Protein AF-A0AAD5L7L5-F1 (afdb_monomer_lite)

Secondary structure (DSSP, 8-state):
-------------------------TTS---GGGTTGGGPPPPPPPPHHHHHHHHHHHHTTTS-HHHHHHHHHTT-

Foldseek 3Di:
DDDDDDDDDDDDDDDDPPPVPCPPPPPPDPPPVCPCVVVDDDDDDDDPVVVLVVVLVVCVVPDDPVVSVVSVVVVD

Radius of gyration: 29.85 Å; chains: 1; bounding box: 49×62×43 Å

InterPro domains:
  IPR000542 Acyltransferase ChoActase/COT/CPT [PTHR22589] (28-72)
  IPR039551 Choline/Carnitine o-acyltransferase, domain 1 and 2 [PF00755] (43-72)
  IPR042572 Carnitine o-acyltransferase, N-terminal [G3DSA:1.10.275.20] (24-75)

Organism: Pythium insidiosum (NCBI:txid114742)

Sequence (76 aa):
MATASSDCSEQTSVGAPTSPRRGTTLAAAASVTFRHQSSLPTLPIPPLEETCRRYLESLRALQTPEEFAASQARQA

pLDDT: mean 74.9, std 20.7, range [37.5, 96.12]

Structure (mmCIF, N/CA/C/O backbone):
data_AF-A0AAD5L7L5-F1
#
_entry.id   AF-A0AAD5L7L5-F1
#
loop_
_atom_site.group_PDB
_atom_site.id
_atom_site.type_symbol
_atom_site.label_atom_id
_atom_site.label_alt_id
_atom_site.label_comp_id
_atom_site.label_asym_id
_atom_site.label_entity_id
_atom_site.label_seq_id
_atom_site.pdbx_PDB_ins_code
_atom_site.Cartn_x
_atom_site.Cartn_y
_atom_site.Cartn_z
_atom_site.occupancy
_atom_site.B_iso_or_equiv
_atom_site.auth_seq_id
_atom_site.auth_comp_id
_atom_site.auth_asym_id
_atom_site.auth_atom_id
_atom_site.pdbx_PDB_model_num
ATOM 1 N N . MET A 1 1 ? 23.412 56.638 13.933 1.00 37.50 1 MET A N 1
ATOM 2 C CA . MET A 1 1 ? 22.160 56.201 13.281 1.00 37.50 1 MET A CA 1
ATOM 3 C C . MET A 1 1 ? 22.422 56.072 11.791 1.00 37.50 1 MET A C 1
ATOM 5 O O . MET A 1 1 ? 23.132 56.907 11.251 1.00 37.50 1 MET A O 1
ATOM 9 N N . ALA A 1 2 ? 21.924 54.984 11.199 1.00 44.12 2 ALA A N 1
ATOM 10 C CA . ALA A 1 2 ? 21.983 54.624 9.779 1.00 44.12 2 ALA A CA 1
ATOM 11 C C . ALA A 1 2 ? 21.389 55.741 8.881 1.00 44.12 2 ALA A C 1
ATOM 13 O O . ALA A 1 2 ? 20.619 56.556 9.372 1.00 44.12 2 ALA A O 1
ATOM 14 N N . THR A 1 3 ? 21.691 55.881 7.591 1.00 44.62 3 THR A N 1
ATOM 15 C CA . THR A 1 3 ? 21.681 54.888 6.507 1.00 44.62 3 THR A CA 1
ATOM 16 C C . THR A 1 3 ? 22.501 55.436 5.330 1.00 44.62 3 THR A C 1
ATOM 18 O O . THR A 1 3 ? 22.453 56.630 5.042 1.00 44.62 3 THR A O 1
ATOM 21 N N . ALA A 1 4 ? 23.264 54.575 4.657 1.00 43.47 4 ALA A N 1
ATOM 22 C CA . ALA A 1 4 ? 23.830 54.890 3.352 1.00 43.47 4 ALA A CA 1
ATOM 23 C C . ALA A 1 4 ? 22.789 54.534 2.284 1.00 43.47 4 ALA A C 1
ATOM 25 O O . ALA A 1 4 ? 22.408 53.370 2.158 1.00 43.47 4 ALA A O 1
ATOM 26 N N . SER A 1 5 ? 22.338 55.531 1.527 1.00 50.75 5 SER A N 1
ATOM 27 C CA . SER A 1 5 ? 21.728 55.317 0.218 1.00 50.75 5 SER A CA 1
ATOM 28 C C . SER A 1 5 ? 22.825 54.879 -0.743 1.00 50.75 5 SER A C 1
ATOM 30 O O . SER A 1 5 ? 23.782 55.618 -0.960 1.00 50.75 5 SER A O 1
ATOM 32 N N . SER A 1 6 ? 22.688 53.692 -1.322 1.00 55.25 6 SER A N 1
ATOM 33 C CA . SER A 1 6 ? 23.428 53.321 -2.522 1.00 55.25 6 SER A CA 1
ATOM 34 C C . SER A 1 6 ? 22.421 52.754 -3.505 1.00 55.25 6 SER A C 1
ATOM 36 O O . SER A 1 6 ? 21.985 51.610 -3.400 1.00 55.25 6 SER A O 1
ATOM 38 N N . ASP A 1 7 ? 22.006 53.645 -4.395 1.00 50.34 7 ASP A N 1
ATOM 39 C CA . ASP A 1 7 ? 21.219 53.374 -5.583 1.00 50.34 7 ASP A CA 1
ATOM 40 C C . ASP A 1 7 ? 21.956 52.348 -6.454 1.00 50.34 7 ASP A C 1
ATOM 42 O O . ASP A 1 7 ? 23.157 52.471 -6.703 1.00 50.34 7 ASP A O 1
ATOM 46 N N . CYS A 1 8 ? 21.251 51.304 -6.875 1.00 41.53 8 CYS A N 1
ATOM 47 C CA . CYS A 1 8 ? 21.721 50.425 -7.931 1.00 41.53 8 CYS A CA 1
ATOM 48 C C . CYS A 1 8 ? 20.526 50.096 -8.816 1.00 41.53 8 CYS A C 1
ATOM 50 O O . CYS A 1 8 ? 19.895 49.047 -8.681 1.00 41.53 8 CYS A O 1
ATOM 52 N N . SER A 1 9 ? 20.195 51.042 -9.691 1.00 53.78 9 SER A N 1
ATOM 53 C CA . SER A 1 9 ? 19.464 50.743 -10.913 1.00 53.78 9 SER A CA 1
ATOM 54 C C . SER A 1 9 ? 20.387 50.830 -12.126 1.00 53.78 9 SER A C 1
ATOM 56 O O . SER A 1 9 ? 21.182 51.752 -12.278 1.00 53.78 9 SER A O 1
ATOM 58 N N . GLU A 1 10 ? 20.179 49.839 -12.990 1.00 43.62 10 GLU A N 1
ATOM 59 C CA . GLU A 1 10 ? 20.591 49.711 -14.387 1.00 43.62 10 GLU A CA 1
ATOM 60 C C . GLU A 1 10 ? 22.024 49.258 -14.692 1.00 43.62 10 GLU A C 1
ATOM 62 O O . GLU A 1 10 ? 22.998 49.999 -14.589 1.00 43.62 10 GLU A O 1
ATOM 67 N N . GLN A 1 11 ? 22.109 48.053 -15.268 1.00 45.41 11 GLN A N 1
ATOM 68 C CA . GLN A 1 11 ? 22.519 47.951 -16.670 1.00 45.41 11 GLN A CA 1
ATOM 69 C C . GLN A 1 11 ? 22.103 46.615 -17.299 1.00 45.41 11 GLN A C 1
ATOM 71 O O . GLN A 1 11 ? 22.605 45.542 -16.976 1.00 45.41 11 GLN A O 1
ATOM 76 N N . THR A 1 12 ? 21.187 46.725 -18.258 1.00 48.69 12 THR A N 1
ATOM 77 C CA . THR A 1 12 ? 20.994 45.786 -19.364 1.00 48.69 12 THR A CA 1
ATOM 78 C C . THR A 1 12 ? 22.225 45.829 -20.269 1.00 48.69 12 THR A C 1
ATOM 80 O O . THR A 1 12 ? 22.528 46.897 -20.793 1.00 48.69 12 THR A O 1
ATOM 83 N N . SER A 1 13 ? 22.889 44.700 -20.539 1.00 42.28 13 SER A N 1
ATOM 84 C CA . SER A 1 13 ? 23.709 44.547 -21.754 1.00 42.28 13 SER A CA 1
ATOM 85 C C . SER A 1 13 ? 24.031 43.076 -22.088 1.00 42.28 13 SER A C 1
ATOM 87 O O . SER A 1 13 ? 24.831 42.402 -21.457 1.00 42.28 13 SER A O 1
ATOM 89 N N . VAL A 1 14 ? 23.321 42.605 -23.116 1.00 50.50 14 VAL A N 1
ATOM 90 C CA . VAL A 1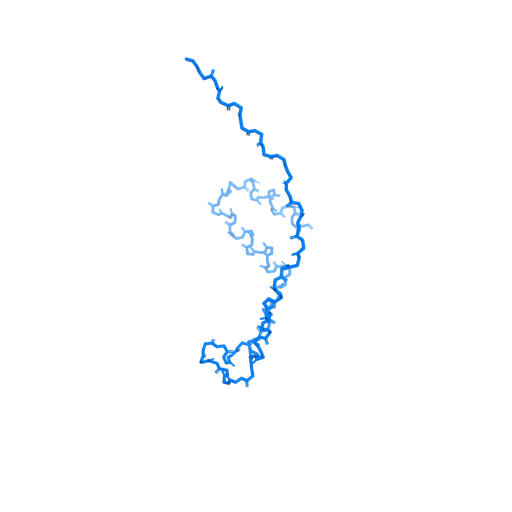 14 ? 23.725 41.722 -24.227 1.00 50.50 14 VAL A CA 1
ATOM 91 C C . VAL A 1 14 ? 24.607 40.478 -23.988 1.00 50.50 14 VAL A C 1
ATOM 93 O O . VAL A 1 14 ? 25.787 40.546 -23.670 1.00 50.50 14 VAL A O 1
ATOM 96 N N . GLY A 1 15 ? 24.046 39.329 -24.391 1.00 44.34 15 GLY A N 1
ATOM 97 C CA . GLY A 1 15 ? 24.794 38.255 -25.054 1.00 44.34 15 GLY A CA 1
ATOM 98 C C . GLY A 1 15 ? 25.506 37.268 -24.136 1.00 44.34 15 GLY A C 1
ATOM 99 O O . GLY A 1 15 ? 26.732 37.227 -24.100 1.00 44.34 15 GLY A O 1
ATOM 100 N N . ALA A 1 16 ? 24.747 36.409 -23.452 1.00 47.97 16 ALA A N 1
ATOM 101 C CA . ALA A 1 16 ? 25.326 35.260 -22.763 1.00 47.97 16 ALA A CA 1
ATOM 102 C C . ALA A 1 16 ? 26.133 34.408 -23.764 1.00 47.97 16 ALA A C 1
ATOM 104 O O . ALA A 1 16 ? 25.588 34.053 -24.819 1.00 47.97 16 ALA A O 1
ATOM 105 N N . PRO A 1 17 ? 27.397 34.038 -23.466 1.00 50.66 17 PRO A N 1
ATOM 106 C CA . PRO A 1 17 ? 28.073 33.032 -24.258 1.00 50.66 17 PRO A CA 1
ATOM 107 C C . PRO A 1 17 ? 27.211 31.782 -24.170 1.00 50.66 17 PRO A C 1
ATOM 109 O O . PRO A 1 17 ? 27.000 31.220 -23.091 1.00 50.66 17 PRO A O 1
ATOM 112 N N . THR A 1 18 ? 26.664 31.390 -25.319 1.00 58.19 18 THR A N 1
ATOM 113 C CA . THR A 1 18 ? 26.065 30.080 -25.519 1.00 58.19 18 THR A CA 1
ATOM 114 C C . THR A 1 18 ? 27.151 29.082 -25.164 1.00 58.19 18 THR A C 1
ATOM 116 O O . THR A 1 18 ? 28.000 28.732 -25.980 1.00 58.19 18 THR A O 1
ATOM 119 N N . SER A 1 19 ? 27.157 28.652 -23.902 1.00 57.25 19 SER A N 1
ATOM 120 C CA . SER A 1 19 ? 27.765 27.389 -23.539 1.00 57.25 19 SER A CA 1
ATOM 121 C C . SER A 1 19 ? 27.163 26.393 -24.514 1.00 57.25 19 SER A C 1
ATOM 123 O O . SER A 1 19 ? 25.930 26.361 -24.621 1.00 57.25 19 SER A O 1
ATOM 125 N N . PRO A 1 20 ? 27.965 25.613 -25.259 1.00 54.78 20 PRO A N 1
ATOM 126 C CA . PRO A 1 20 ? 27.396 24.518 -26.005 1.00 54.78 20 PRO A CA 1
ATOM 127 C C . PRO A 1 20 ? 26.747 23.655 -24.933 1.00 54.78 20 PRO A C 1
ATOM 129 O O . PRO A 1 20 ? 27.436 23.023 -24.128 1.00 54.78 20 PRO A O 1
ATOM 132 N N . ARG A 1 21 ? 25.415 23.723 -24.838 1.00 61.09 21 ARG A N 1
ATOM 133 C CA . ARG A 1 21 ? 24.629 22.842 -23.994 1.00 61.09 21 ARG A CA 1
ATOM 134 C C . ARG A 1 21 ? 24.825 21.507 -24.671 1.00 61.09 21 ARG A C 1
ATOM 136 O O . ARG A 1 21 ? 24.146 21.181 -25.638 1.00 61.09 21 ARG A O 1
ATOM 143 N N . ARG A 1 22 ? 25.899 20.834 -24.263 1.00 52.09 22 ARG A N 1
ATOM 144 C CA . ARG A 1 22 ? 26.334 19.558 -24.790 1.00 52.09 22 ARG A CA 1
ATOM 145 C C . ARG A 1 22 ? 25.198 18.635 -24.399 1.00 52.09 22 ARG A C 1
ATOM 147 O O . ARG A 1 22 ? 25.125 18.171 -23.266 1.00 52.09 22 ARG A O 1
ATOM 154 N N . GLY A 1 23 ? 24.237 18.476 -25.305 1.00 55.78 23 GLY A N 1
ATOM 155 C CA . GLY A 1 23 ? 23.399 17.301 -25.330 1.00 55.78 23 GLY A CA 1
ATOM 156 C C . GLY A 1 23 ? 24.393 16.174 -25.467 1.00 55.78 23 GLY A C 1
ATOM 157 O O . GLY A 1 23 ? 24.904 15.929 -26.556 1.00 55.78 23 GLY A O 1
ATOM 158 N N . THR A 1 24 ? 24.804 15.617 -24.331 1.00 53.06 24 THR A N 1
ATOM 159 C CA . THR A 1 24 ? 25.674 14.461 -24.299 1.00 53.06 24 THR A CA 1
ATOM 160 C C . THR A 1 24 ? 24.868 13.388 -24.993 1.00 53.06 24 THR A C 1
ATOM 162 O O . THR A 1 24 ? 23.926 12.839 -24.427 1.00 53.06 24 THR A O 1
ATOM 165 N N . THR A 1 25 ? 25.177 13.159 -26.263 1.00 53.41 25 THR A N 1
ATOM 166 C CA . THR A 1 25 ? 24.781 11.965 -26.982 1.00 53.41 25 THR A CA 1
ATOM 167 C C . THR A 1 25 ? 25.338 10.808 -26.161 1.00 53.41 25 THR A C 1
ATOM 169 O O . THR A 1 25 ? 26.518 10.472 -26.271 1.00 53.41 25 THR A O 1
ATOM 172 N N . LEU A 1 26 ? 24.510 10.274 -25.257 1.00 54.31 26 LEU A N 1
ATOM 173 C CA . LEU A 1 26 ? 24.759 9.134 -24.373 1.00 54.31 26 LEU A CA 1
ATOM 174 C C . LEU A 1 26 ? 24.813 7.852 -25.220 1.00 54.31 26 LEU A C 1
ATOM 176 O O . LEU A 1 26 ? 24.039 6.923 -25.039 1.00 54.31 26 LEU A O 1
ATOM 180 N N . ALA A 1 27 ? 25.673 7.846 -26.232 1.00 53.75 27 ALA A N 1
ATOM 181 C CA . ALA A 1 27 ? 25.829 6.762 -27.191 1.00 53.75 27 ALA A CA 1
ATOM 182 C C . ALA A 1 27 ? 27.216 6.108 -27.097 1.00 53.75 27 ALA A C 1
ATOM 184 O O . ALA A 1 27 ? 27.476 5.125 -27.780 1.00 53.75 27 ALA A O 1
ATOM 185 N N . ALA A 1 28 ? 28.108 6.607 -26.238 1.00 53.16 28 ALA A N 1
ATOM 186 C CA . ALA A 1 28 ? 29.437 6.039 -26.049 1.00 53.16 28 ALA A CA 1
ATOM 187 C C . ALA A 1 28 ? 29.503 5.317 -24.696 1.00 53.16 28 ALA A C 1
ATOM 189 O O . ALA A 1 28 ? 29.735 5.941 -23.666 1.00 53.16 28 ALA A O 1
ATOM 190 N N . ALA A 1 29 ? 29.267 4.003 -24.740 1.00 56.41 29 ALA A N 1
ATOM 191 C CA . ALA A 1 29 ? 29.249 3.054 -23.626 1.00 56.41 29 ALA A CA 1
ATOM 192 C C . ALA A 1 29 ? 28.146 3.314 -22.587 1.00 56.41 29 ALA A C 1
ATOM 194 O O . ALA A 1 29 ? 28.294 4.131 -21.683 1.00 56.41 29 ALA A O 1
ATOM 195 N N . ALA A 1 30 ? 27.048 2.554 -22.675 1.00 60.97 30 ALA A N 1
ATOM 196 C CA . ALA A 1 30 ? 26.107 2.406 -21.569 1.00 60.97 30 ALA A CA 1
ATOM 197 C C . ALA A 1 30 ? 26.902 2.025 -20.310 1.00 60.97 30 ALA A C 1
ATOM 199 O O . ALA A 1 30 ? 27.379 0.893 -20.178 1.00 60.97 30 ALA A O 1
ATOM 200 N N . SE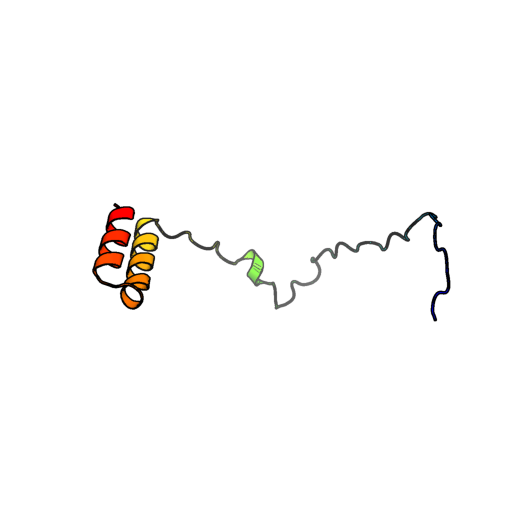R A 1 31 ? 27.113 2.992 -19.415 1.00 68.88 31 SER A N 1
ATOM 201 C CA . SER A 1 31 ? 27.778 2.750 -18.144 1.00 68.88 31 SER A CA 1
ATOM 202 C C . SER A 1 31 ? 27.046 1.611 -17.438 1.00 68.88 31 SER A C 1
ATOM 204 O O . SER A 1 31 ? 25.827 1.460 -17.571 1.00 68.88 31 SER A O 1
ATOM 206 N N . VAL A 1 32 ? 27.793 0.768 -16.716 1.00 77.81 32 VAL A N 1
ATOM 207 C CA . VAL A 1 32 ? 27.247 -0.406 -16.009 1.00 77.81 32 VAL A CA 1
ATOM 208 C C . VAL A 1 32 ? 25.965 -0.052 -15.246 1.00 77.81 32 VAL A C 1
ATOM 210 O O . VAL A 1 32 ? 25.024 -0.837 -15.255 1.00 77.81 32 VAL A O 1
ATOM 213 N N . THR A 1 33 ? 25.907 1.163 -14.699 1.00 87.69 33 THR A N 1
ATOM 214 C CA . THR A 1 33 ? 24.794 1.747 -13.953 1.00 87.69 33 THR A CA 1
ATOM 215 C C . THR A 1 33 ? 23.450 1.776 -14.693 1.00 87.69 33 THR A C 1
ATOM 217 O O . THR A 1 33 ? 22.430 1.542 -14.057 1.00 87.69 33 THR A O 1
ATOM 220 N N . PHE A 1 34 ? 23.409 2.033 -16.008 1.00 85.75 34 PHE A N 1
ATOM 221 C CA . PHE A 1 34 ? 22.144 2.261 -16.739 1.00 85.75 34 PHE A CA 1
ATOM 222 C C . PHE A 1 34 ? 21.823 1.207 -17.804 1.00 85.75 34 PHE A C 1
ATOM 224 O O . PHE A 1 34 ? 20.808 1.318 -18.490 1.00 85.75 34 PHE A O 1
ATOM 231 N N . ARG A 1 35 ? 22.642 0.154 -17.939 1.00 87.62 35 ARG A N 1
ATOM 232 C CA . ARG A 1 35 ? 22.476 -0.872 -18.989 1.00 87.62 35 ARG A CA 1
ATOM 233 C C . ARG A 1 35 ? 21.110 -1.570 -18.984 1.00 87.62 35 ARG A C 1
ATOM 235 O O . ARG A 1 35 ? 20.654 -2.012 -20.029 1.00 87.62 35 ARG A O 1
ATOM 242 N N . HIS A 1 36 ? 20.473 -1.681 -17.818 1.00 89.12 36 HIS A N 1
ATOM 243 C CA . HIS A 1 36 ? 19.192 -2.372 -17.663 1.00 89.12 36 HIS A CA 1
ATOM 244 C C . HIS A 1 36 ? 17.986 -1.440 -17.752 1.00 89.12 36 HIS A C 1
ATOM 246 O O . HIS A 1 36 ? 16.863 -1.933 -17.798 1.00 89.12 36 HIS A O 1
ATOM 252 N N . GLN A 1 37 ? 18.195 -0.121 -17.822 1.00 89.62 37 GLN A N 1
ATOM 253 C CA . GLN A 1 37 ? 17.112 0.861 -17.779 1.00 89.62 37 GLN A CA 1
ATOM 254 C C . GLN A 1 37 ? 16.098 0.658 -18.912 1.00 89.62 37 GLN A C 1
ATOM 256 O O . GLN A 1 37 ? 14.899 0.793 -18.698 1.00 89.62 37 GLN A O 1
ATOM 261 N N . SER A 1 38 ? 16.575 0.283 -20.101 1.00 84.81 38 SER A N 1
ATOM 262 C CA . SER A 1 38 ? 15.746 0.020 -21.284 1.00 84.81 38 SER A CA 1
ATOM 263 C C . SER A 1 38 ? 14.989 -1.312 -21.225 1.00 84.81 38 SER A C 1
ATOM 265 O O . SER A 1 38 ? 14.051 -1.507 -21.988 1.00 84.81 38 SER A O 1
ATOM 267 N N . SER A 1 39 ? 15.411 -2.232 -20.352 1.00 89.69 39 SER A N 1
ATOM 268 C CA . SER A 1 39 ? 14.823 -3.570 -20.185 1.00 89.69 39 SER A CA 1
ATOM 269 C C . SER A 1 39 ? 13.940 -3.699 -18.942 1.00 89.69 39 SER A C 1
ATOM 271 O O . SER A 1 39 ? 13.433 -4.785 -18.672 1.00 89.69 39 SER A O 1
ATOM 273 N N . LEU A 1 40 ? 13.788 -2.630 -18.151 1.00 92.75 40 LEU A N 1
ATOM 274 C CA . LEU A 1 40 ? 12.942 -2.671 -16.964 1.00 92.75 40 LEU A CA 1
ATOM 275 C C . LEU A 1 40 ? 11.472 -2.806 -17.381 1.00 92.75 40 LEU A C 1
ATOM 277 O O . LEU A 1 40 ? 11.006 -2.039 -18.228 1.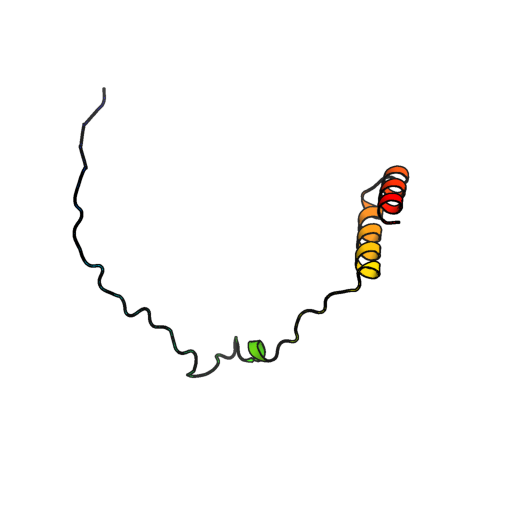00 92.75 40 LEU A O 1
ATOM 281 N N . PRO A 1 41 ? 10.728 -3.753 -16.788 1.00 93.69 41 PRO A N 1
ATOM 282 C CA . PRO A 1 41 ? 9.305 -3.862 -17.043 1.00 93.69 41 PRO A CA 1
ATOM 283 C C . PRO A 1 41 ? 8.585 -2.618 -16.519 1.00 93.69 41 PRO A C 1
ATOM 285 O O . PRO A 1 41 ? 8.982 -2.009 -15.522 1.00 93.69 41 PRO A O 1
ATOM 288 N N . THR A 1 42 ? 7.493 -2.255 -17.182 1.00 92.50 42 THR A N 1
ATOM 289 C CA . THR A 1 42 ? 6.589 -1.219 -16.684 1.00 92.50 42 THR A CA 1
ATOM 290 C C . THR A 1 42 ? 5.975 -1.656 -15.360 1.00 92.50 42 THR A C 1
ATOM 292 O O . THR A 1 42 ? 5.639 -2.830 -15.187 1.00 92.50 42 THR A O 1
ATOM 295 N N . LEU A 1 43 ? 5.788 -0.710 -14.439 1.00 94.94 43 LEU A N 1
ATOM 296 C CA . LEU A 1 43 ? 5.145 -0.997 -13.162 1.00 94.94 43 LEU A CA 1
ATOM 297 C C . LEU A 1 43 ? 3.686 -1.433 -13.403 1.00 94.94 43 LEU A C 1
ATOM 299 O O . LEU A 1 43 ? 2.935 -0.681 -14.030 1.00 94.94 43 LEU A O 1
ATOM 303 N N . PRO A 1 44 ? 3.268 -2.619 -12.929 1.00 94.62 44 PRO A N 1
ATOM 304 C CA . PRO A 1 44 ? 1.894 -3.063 -13.095 1.00 94.62 44 PRO A CA 1
ATOM 305 C C . PRO A 1 44 ? 0.952 -2.235 -12.218 1.00 94.62 44 PRO A C 1
ATOM 307 O O . PRO A 1 44 ? 1.240 -1.969 -11.049 1.00 94.62 44 PRO A O 1
ATOM 310 N N . ILE A 1 45 ? -0.199 -1.869 -12.781 1.00 95.50 45 ILE A N 1
ATOM 311 C CA . ILE A 1 45 ? -1.278 -1.214 -12.040 1.00 95.50 45 ILE A CA 1
ATOM 312 C C . ILE A 1 45 ? -2.151 -2.318 -11.423 1.00 95.50 45 ILE A C 1
ATOM 314 O O . ILE A 1 45 ? -2.680 -3.147 -12.167 1.00 95.50 45 ILE A O 1
ATOM 318 N N . PRO A 1 46 ? -2.294 -2.378 -10.087 1.00 94.62 46 PRO A N 1
ATOM 319 C CA . PRO A 1 46 ? -3.153 -3.365 -9.444 1.00 94.62 46 PRO A CA 1
ATOM 320 C C . PRO A 1 46 ? -4.638 -3.093 -9.745 1.00 94.62 46 PRO A C 1
ATOM 322 O O . PRO A 1 46 ? -5.012 -1.945 -9.999 1.00 94.62 46 PRO A O 1
ATOM 325 N N . PRO A 1 47 ? -5.508 -4.116 -9.670 1.00 96.12 47 PRO A N 1
ATOM 326 C CA . PRO A 1 47 ? -6.943 -3.904 -9.779 1.00 96.12 47 PRO A CA 1
ATOM 327 C C . PRO A 1 47 ? -7.450 -3.042 -8.616 1.00 96.12 47 PRO A C 1
ATOM 329 O O . PRO A 1 47 ? -6.878 -3.028 -7.517 1.00 96.12 47 PRO A O 1
ATOM 332 N N . LEU A 1 48 ? -8.544 -2.321 -8.868 1.00 93.56 48 LEU A N 1
ATOM 333 C CA . LEU A 1 48 ? -9.140 -1.406 -7.896 1.00 93.56 48 LEU A CA 1
ATOM 334 C C . LEU A 1 48 ? -9.521 -2.136 -6.602 1.00 93.56 48 LEU A C 1
ATOM 336 O O . LEU A 1 48 ? -9.147 -1.699 -5.518 1.00 93.56 48 LEU A O 1
ATOM 340 N N . GLU A 1 49 ? -10.175 -3.289 -6.733 1.00 94.12 49 GLU A N 1
ATOM 341 C CA . GLU A 1 49 ? -10.648 -4.128 -5.625 1.00 94.12 49 GLU A CA 1
ATOM 342 C C . GLU A 1 49 ? -9.520 -4.495 -4.651 1.00 94.12 49 GLU A C 1
ATOM 344 O O . GLU A 1 49 ? -9.643 -4.312 -3.440 1.00 94.12 49 GLU A O 1
ATOM 349 N N . GLU A 1 50 ? -8.374 -4.937 -5.176 1.00 95.06 50 GLU A N 1
ATOM 350 C CA . GLU A 1 50 ? -7.216 -5.319 -4.359 1.00 95.06 50 GLU A CA 1
ATOM 351 C C . GLU A 1 50 ? -6.568 -4.108 -3.674 1.00 95.06 50 GLU A C 1
ATOM 353 O O . GLU A 1 50 ? -6.012 -4.212 -2.577 1.00 95.06 50 GLU A O 1
ATOM 358 N N . THR A 1 51 ? -6.638 -2.938 -4.305 1.00 95.12 51 THR A N 1
ATOM 359 C CA . THR A 1 51 ? -6.131 -1.690 -3.725 1.00 95.12 51 THR A CA 1
ATOM 360 C C . THR A 1 51 ? -7.034 -1.217 -2.585 1.00 95.12 51 THR A C 1
ATOM 362 O O . THR A 1 51 ? -6.534 -0.905 -1.503 1.00 95.12 51 THR A O 1
ATOM 365 N N . CYS A 1 52 ? -8.357 -1.248 -2.775 1.00 93.94 52 CYS A N 1
ATOM 366 C CA . CYS A 1 52 ? -9.345 -0.953 -1.734 1.00 93.94 52 CYS A CA 1
ATOM 367 C C . CYS A 1 52 ? -9.220 -1.919 -0.548 1.00 93.94 52 CYS A C 1
ATOM 369 O O . CYS A 1 52 ? -9.196 -1.485 0.605 1.00 93.94 52 CYS A O 1
ATOM 371 N N . ARG A 1 53 ? -9.038 -3.219 -0.817 1.00 94.38 53 ARG A N 1
ATOM 372 C CA . ARG A 1 53 ? -8.832 -4.240 0.219 1.00 94.38 53 ARG A CA 1
ATOM 373 C C . ARG A 1 53 ? -7.601 -3.943 1.076 1.00 94.38 53 ARG A C 1
ATOM 375 O O . ARG A 1 53 ? -7.709 -3.911 2.301 1.00 94.38 53 ARG A O 1
ATOM 382 N N . ARG A 1 54 ? -6.445 -3.691 0.449 1.00 95.31 54 ARG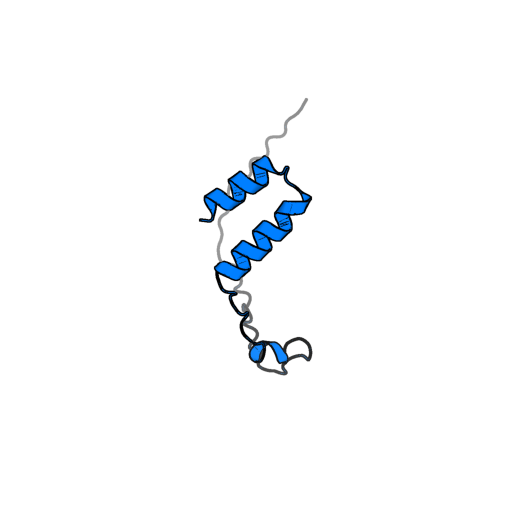 A N 1
ATOM 383 C CA . ARG A 1 54 ? -5.196 -3.366 1.165 1.00 95.31 54 ARG A CA 1
ATOM 384 C C . ARG A 1 54 ? -5.298 -2.064 1.955 1.00 95.31 54 ARG A C 1
ATOM 386 O O . ARG A 1 54 ? -4.767 -1.976 3.060 1.00 95.31 54 ARG A O 1
ATOM 393 N N . TYR A 1 55 ? -6.023 -1.080 1.429 1.00 95.31 55 TYR A N 1
ATOM 394 C CA . TYR A 1 55 ? -6.324 0.147 2.157 1.00 95.31 55 TYR A CA 1
ATOM 395 C C . TYR A 1 55 ? -7.123 -0.132 3.438 1.00 95.31 55 TYR A C 1
ATOM 397 O O . TYR A 1 55 ? -6.689 0.268 4.518 1.00 95.31 55 TYR A O 1
ATOM 405 N N . LEU A 1 56 ? -8.231 -0.876 3.360 1.00 94.38 56 LEU A N 1
ATOM 406 C CA . LEU A 1 56 ? -9.026 -1.219 4.545 1.00 94.38 56 LEU A CA 1
ATOM 407 C C . LEU A 1 56 ? -8.218 -2.043 5.555 1.00 94.38 56 LEU A C 1
ATOM 409 O O . LEU A 1 56 ? -8.315 -1.819 6.759 1.00 94.38 56 LEU A O 1
ATOM 413 N N . GLU A 1 57 ? -7.385 -2.967 5.082 1.00 94.81 57 GLU A N 1
ATOM 414 C CA . GLU A 1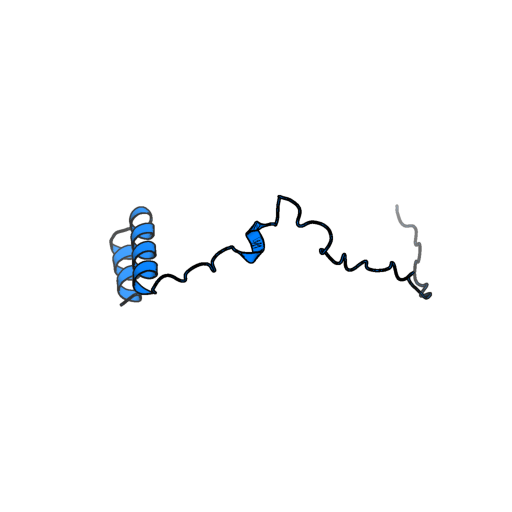 57 ? -6.497 -3.753 5.940 1.00 94.81 57 GLU A CA 1
ATOM 415 C C . GLU A 1 57 ? -5.529 -2.862 6.736 1.00 94.81 57 GLU A C 1
ATOM 417 O O . GLU A 1 57 ? -5.382 -3.051 7.943 1.00 94.81 57 GLU A O 1
ATOM 422 N N . SER A 1 58 ? -4.957 -1.830 6.103 1.00 95.62 58 SER A N 1
ATOM 423 C CA . SER A 1 58 ? -4.077 -0.865 6.778 1.00 95.62 58 SER A CA 1
ATOM 424 C C . SER A 1 58 ? -4.789 -0.011 7.838 1.00 95.62 58 SER A C 1
ATOM 426 O O . SER A 1 58 ? -4.185 0.355 8.845 1.00 95.62 58 SER A O 1
ATOM 428 N N . LEU A 1 59 ? -6.084 0.268 7.655 1.00 94.44 59 LEU A N 1
ATOM 429 C CA . LEU A 1 59 ? -6.865 1.094 8.579 1.00 94.44 59 LEU A CA 1
ATOM 430 C C . LEU A 1 59 ? -7.293 0.359 9.850 1.00 94.44 59 LEU A C 1
ATOM 432 O O . LEU A 1 59 ? -7.522 1.008 10.869 1.00 94.44 59 LEU A O 1
ATOM 436 N N . ARG A 1 60 ? -7.367 -0.979 9.825 1.00 90.44 60 ARG A N 1
ATOM 437 C CA . ARG A 1 60 ? -7.804 -1.784 10.982 1.00 90.44 60 ARG A CA 1
ATOM 438 C C . ARG A 1 60 ? -6.975 -1.543 12.241 1.00 90.44 60 ARG A C 1
ATOM 440 O O . ARG A 1 60 ? -7.503 -1.669 13.337 1.00 90.44 60 ARG A O 1
ATOM 447 N N . ALA A 1 61 ? -5.691 -1.226 12.090 1.00 92.81 61 ALA A N 1
ATOM 448 C CA . ALA A 1 61 ? -4.800 -0.964 13.219 1.00 92.81 61 ALA A CA 1
ATOM 449 C C . ALA A 1 61 ? -4.927 0.464 13.781 1.00 92.81 61 ALA A C 1
ATOM 451 O O . ALA A 1 61 ? -4.414 0.738 14.861 1.00 92.81 61 ALA A O 1
ATOM 452 N N . LEU A 1 62 ? -5.562 1.374 13.038 1.00 93.50 62 LEU A N 1
ATOM 453 C CA . LEU A 1 62 ? -5.572 2.810 13.323 1.00 93.50 62 LEU A CA 1
ATOM 454 C C . LEU A 1 62 ? -6.938 3.317 13.793 1.00 93.50 62 LEU A C 1
ATOM 456 O O . LEU A 1 62 ? -6.997 4.305 14.517 1.00 93.50 62 LEU A O 1
ATOM 460 N N . GLN A 1 63 ? -8.019 2.674 13.356 1.00 94.88 63 GLN A N 1
ATOM 461 C CA . GLN A 1 63 ? -9.390 3.130 13.577 1.00 94.88 63 GLN A CA 1
ATOM 462 C C . GLN A 1 63 ? -10.111 2.308 14.642 1.00 94.88 63 GLN A C 1
ATOM 464 O O . GLN A 1 63 ? -9.872 1.111 14.812 1.00 94.88 63 GLN A O 1
ATOM 469 N N . THR A 1 64 ? -11.060 2.950 15.319 1.00 94.81 64 THR A N 1
ATOM 470 C CA . THR A 1 64 ? -12.045 2.250 16.147 1.00 94.81 64 THR A CA 1
ATOM 471 C C . THR A 1 64 ? -13.026 1.449 15.271 1.00 94.81 64 THR A C 1
ATOM 473 O O . THR A 1 64 ? -13.164 1.722 14.074 1.00 94.81 64 THR A O 1
ATOM 476 N N . PRO A 1 65 ? -13.746 0.455 15.829 1.00 92.69 65 PRO A N 1
ATOM 477 C CA . PRO A 1 65 ? -14.675 -0.370 15.051 1.00 92.69 65 PRO A CA 1
ATOM 478 C C . PRO A 1 65 ? -15.770 0.429 14.322 1.00 92.69 65 PRO A C 1
ATOM 480 O O . PRO A 1 65 ? -16.166 0.057 13.219 1.00 92.69 65 PRO A O 1
ATOM 483 N N . GLU A 1 66 ? -16.237 1.533 14.912 1.00 94.00 66 GLU A N 1
ATOM 484 C CA . GLU A 1 66 ? -17.254 2.414 14.324 1.00 94.00 66 GLU A CA 1
ATOM 485 C C . GLU A 1 66 ? -16.713 3.174 13.103 1.00 94.00 66 GLU A C 1
ATOM 487 O O . GLU A 1 66 ? -17.315 3.166 12.028 1.00 94.00 66 GLU A O 1
ATOM 492 N N . GLU A 1 67 ? -15.527 3.770 13.232 1.00 92.88 67 GLU A N 1
ATOM 493 C CA . GLU A 1 67 ? -14.852 4.490 12.147 1.00 92.88 67 GLU A CA 1
ATOM 494 C C . GLU A 1 67 ? -14.485 3.559 10.985 1.00 92.88 67 GLU A C 1
ATOM 496 O O . GLU A 1 67 ? -14.582 3.940 9.813 1.00 92.88 67 GLU A O 1
ATOM 501 N N . PHE A 1 68 ? -14.110 2.317 11.301 1.00 93.69 68 PHE A N 1
ATOM 502 C CA . PHE A 1 68 ? -13.816 1.299 10.302 1.00 93.69 68 PHE A CA 1
ATOM 503 C C . PHE A 1 68 ? -15.070 0.877 9.526 1.00 93.69 68 PHE A C 1
ATOM 505 O O . PHE A 1 68 ? -15.019 0.755 8.300 1.00 93.69 68 PHE A O 1
ATOM 512 N N . ALA A 1 69 ? -16.212 0.718 10.206 1.00 92.88 69 ALA A N 1
ATOM 513 C CA . ALA A 1 69 ? -17.493 0.435 9.559 1.00 92.88 69 ALA A CA 1
ATOM 514 C C . ALA A 1 69 ? -17.927 1.584 8.632 1.00 92.88 69 ALA A C 1
ATOM 516 O O . ALA A 1 69 ? -18.324 1.342 7.492 1.00 92.88 69 ALA A O 1
ATOM 517 N N . ALA A 1 70 ? -17.768 2.836 9.072 1.00 93.81 70 ALA A N 1
ATOM 518 C CA . ALA A 1 70 ? -18.025 4.006 8.234 1.00 93.81 70 ALA A CA 1
ATOM 519 C C . ALA A 1 70 ? -17.080 4.077 7.019 1.00 93.81 70 ALA A C 1
ATOM 521 O O . ALA A 1 70 ? -17.495 4.477 5.930 1.00 93.81 70 ALA A O 1
ATOM 522 N N . SER A 1 71 ? -15.816 3.675 7.185 1.00 91.62 71 SER A N 1
ATOM 523 C CA . SER A 1 71 ? -14.833 3.624 6.096 1.00 91.62 71 SER A CA 1
ATOM 524 C C . SER A 1 71 ? -15.154 2.526 5.076 1.00 91.62 71 SER A C 1
ATOM 526 O O . SER A 1 71 ? -15.029 2.772 3.880 1.00 91.62 71 SER A O 1
ATOM 528 N N . GLN A 1 72 ? -15.632 1.354 5.515 1.00 90.56 72 GLN A N 1
ATOM 529 C CA . GLN A 1 72 ? -16.132 0.307 4.614 1.00 9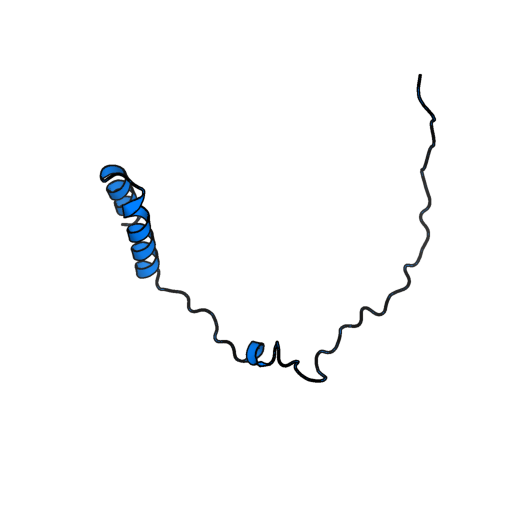0.56 72 GLN A CA 1
ATOM 530 C C . GLN A 1 72 ? -17.388 0.738 3.857 1.00 90.56 72 GLN A C 1
ATOM 532 O O . GLN A 1 72 ? -17.467 0.538 2.650 1.00 90.56 72 GLN A O 1
ATOM 537 N N . ALA A 1 73 ? -18.350 1.361 4.543 1.00 90.81 73 ALA A N 1
ATOM 538 C CA . ALA A 1 73 ? -19.609 1.781 3.933 1.00 90.81 73 ALA A CA 1
ATOM 539 C C . ALA A 1 73 ? -19.422 2.816 2.810 1.00 90.81 73 ALA A C 1
ATOM 541 O O . ALA A 1 73 ? -20.231 2.867 1.895 1.00 90.81 73 ALA A O 1
ATOM 542 N N . ARG A 1 74 ? -18.351 3.623 2.848 1.00 85.44 74 ARG A N 1
ATOM 543 C CA . ARG A 1 74 ? -18.009 4.569 1.769 1.00 85.44 74 ARG A CA 1
ATOM 544 C C . ARG A 1 74 ? -17.374 3.918 0.539 1.00 85.44 74 ARG A C 1
ATOM 546 O O . ARG A 1 74 ? -17.220 4.598 -0.471 1.00 85.44 74 ARG A O 1
ATOM 553 N N . GLN A 1 75 ? -16.926 2.669 0.647 1.00 77.62 75 GLN A N 1
ATOM 554 C CA . GLN A 1 75 ? -16.294 1.934 -0.451 1.00 77.62 75 GLN A CA 1
ATOM 555 C C . GLN A 1 75 ? -17.250 0.979 -1.182 1.00 77.62 75 GLN A C 1
ATOM 557 O O . GLN A 1 75 ? -16.843 0.428 -2.204 1.00 77.62 75 GLN A O 1
ATOM 562 N N . ALA A 1 76 ? -18.467 0.780 -0.661 1.00 59.22 76 ALA A N 1
ATOM 563 C CA . ALA A 1 76 ? -19.554 0.037 -1.304 1.00 59.22 76 ALA A CA 1
ATOM 564 C C . ALA A 1 76 ? -20.388 0.959 -2.205 1.00 59.22 76 ALA A C 1
ATOM 566 O O . ALA A 1 76 ? -20.811 0.482 -3.280 1.00 59.22 76 ALA A O 1
#